Protein AF-A0AA37A997-F1 (afdb_monomer)

pLDDT: mean 96.62, std 4.99, range [61.94, 98.69]

Nearest PDB structures (foldseek):
  6y73-assembly8_H  TM=1.001E+00  e=9.196E-04  Homo sapiens
  6y4y-assembly3_C  TM=1.005E+00  e=9.196E-04  Escherichia coli K-12
  6y4y-assembly1_A  TM=1.005E+00  e=1.294E-03  Escherichia coli K-12
  6y4z-assembly2_B  TM=1.005E+00  e=1.209E-03  Escherichia coli K-12
  5fsu-assembly2_B  TM=9.855E-01  e=9.397E-03  Trypanosoma brucei

Foldseek 3Di:
DDPDDDDDDQQLPDPDPDDDDPDDQQLQADDDNRVVNPVSVDCVSNVQSNVVRGHDPPDDDDDDD

Radius of gyration: 12.56 Å; Cα contacts (8 Å, |Δi|>4): 54; chains: 1; bounding box: 31×29×29 Å

Secondary structure (DSSP, 8-state):
--S-----S-GGG--SS-------TT-S--SHHHHHHHHHH-HHHHHHHHHHT---TT-------

Mean predicted aligned error: 2.57 Å

Solvent-accessible surface area (backbone atoms only — not comparable to full-atom values): 4447 Å² total; per-residue (Å²): 130,82,92,72,84,90,82,89,80,66,72,85,72,56,88,61,98,71,80,86,72,80,63,60,52,61,46,74,62,61,66,70,68,23,28,49,43,45,66,72,51,33,72,62,45,49,57,55,31,66,76,61,76,36,46,60,91,96,60,87,85,88,76,79,112

Sequence (65 aa):
MDRFSILVGDITRSDAEAIVNAANPTLLGGAGVDGAIHAAAGPELLAECRTLGGCERGRAKLTAG

Structure (mmCIF, N/CA/C/O backbone):
data_AF-A0AA37A997-F1
#
_entry.id   AF-A0AA37A997-F1
#
loop_
_atom_site.group_PDB
_atom_site.id
_atom_site.type_symbol
_atom_site.label_atom_id
_atom_site.label_alt_id
_atom_site.label_comp_id
_atom_site.label_asym_id
_atom_site.label_entity_id
_atom_site.label_seq_id
_atom_site.pdbx_PDB_ins_code
_atom_site.Cartn_x
_atom_site.Cartn_y
_atom_site.Cartn_z
_atom_site.occupancy
_atom_site.B_iso_or_equiv
_atom_site.auth_seq_id
_atom_site.auth_comp_id
_atom_site.auth_asym_id
_atom_site.auth_atom_id
_atom_site.pdbx_PDB_model_num
ATOM 1 N N . MET A 1 1 ? -20.930 -20.439 -8.325 1.00 61.94 1 MET A N 1
ATOM 2 C CA . MET A 1 1 ? -20.178 -19.259 -7.863 1.00 61.94 1 MET A CA 1
ATOM 3 C C . MET A 1 1 ? -18.806 -19.364 -8.484 1.00 61.94 1 MET A C 1
ATOM 5 O O . MET A 1 1 ? -18.104 -20.331 -8.191 1.00 61.94 1 MET A O 1
ATOM 9 N N . ASP A 1 2 ? -18.478 -18.469 -9.407 1.00 82.38 2 ASP A N 1
ATOM 10 C CA . ASP A 1 2 ? -17.162 -18.485 -10.037 1.00 82.38 2 ASP A CA 1
ATOM 11 C C . ASP A 1 2 ? -16.126 -18.037 -9.006 1.00 82.38 2 ASP A C 1
ATOM 13 O O . ASP A 1 2 ? -16.302 -17.029 -8.330 1.00 82.38 2 ASP A O 1
ATOM 17 N N . ARG A 1 3 ? -15.071 -18.838 -8.824 1.00 92.12 3 ARG A N 1
ATOM 18 C CA . ARG A 1 3 ? -14.028 -1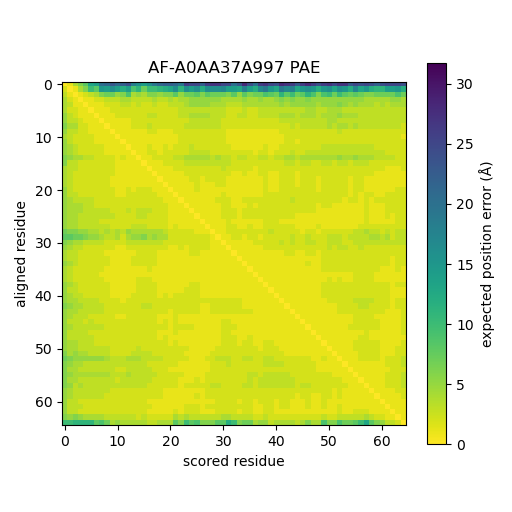8.583 -7.812 1.00 92.12 3 ARG A CA 1
ATOM 19 C C . ARG A 1 3 ? -12.981 -17.563 -8.268 1.00 92.12 3 ARG A C 1
ATOM 21 O O . ARG A 1 3 ? -12.066 -17.265 -7.511 1.00 92.12 3 ARG A O 1
ATOM 28 N N . PHE A 1 4 ? -13.060 -17.108 -9.516 1.00 94.44 4 PHE A N 1
ATOM 29 C CA . PHE A 1 4 ? -12.084 -16.216 -10.125 1.00 94.44 4 PHE A CA 1
ATOM 30 C C . PHE A 1 4 ? -12.715 -15.439 -11.281 1.00 94.44 4 PHE A C 1
ATOM 32 O O . PHE A 1 4 ? -13.505 -15.988 -12.047 1.00 94.44 4 PHE A O 1
ATOM 39 N N . SER A 1 5 ? -12.301 -14.185 -11.428 1.00 93.94 5 SER A N 1
ATOM 40 C CA . SER A 1 5 ? -12.658 -13.298 -12.532 1.00 93.94 5 SER A CA 1
ATOM 41 C C . SER A 1 5 ? -11.451 -12.448 -12.919 1.00 93.94 5 SER A C 1
ATOM 43 O O . SER A 1 5 ? -10.626 -12.114 -12.069 1.00 93.94 5 SER A O 1
ATOM 45 N N . ILE A 1 6 ? -11.369 -12.053 -14.189 1.00 95.50 6 ILE A N 1
ATOM 46 C CA . ILE A 1 6 ? -10.381 -11.082 -14.671 1.00 95.50 6 ILE A CA 1
ATOM 47 C C . ILE A 1 6 ? -11.114 -9.771 -14.922 1.00 95.50 6 ILE A C 1
ATOM 49 O O . ILE A 1 6 ? -12.062 -9.732 -15.704 1.00 95.50 6 ILE A O 1
ATOM 53 N N . LEU A 1 7 ? -10.670 -8.710 -14.257 1.00 95.19 7 LEU A N 1
ATOM 54 C CA . LEU A 1 7 ? -11.263 -7.381 -14.339 1.00 95.19 7 LEU A CA 1
ATOM 55 C C . LEU A 1 7 ? -10.194 -6.384 -14.789 1.00 95.19 7 LEU A C 1
ATOM 57 O O . LEU A 1 7 ? -9.047 -6.453 -14.349 1.00 95.19 7 LEU A O 1
ATOM 61 N N . VAL A 1 8 ? -10.577 -5.454 -15.661 1.00 98.00 8 VAL A N 1
ATOM 62 C CA . VAL A 1 8 ? -9.737 -4.322 -16.067 1.00 98.00 8 VAL A CA 1
ATOM 63 C C . VAL A 1 8 ? -10.324 -3.067 -15.441 1.00 98.00 8 VAL A C 1
ATOM 65 O O . VAL A 1 8 ? -11.479 -2.733 -15.698 1.00 98.00 8 VAL A O 1
ATOM 68 N N . GLY A 1 9 ? -9.541 -2.373 -14.620 1.00 96.75 9 GLY A N 1
ATOM 69 C CA . GLY A 1 9 ? -10.006 -1.181 -13.923 1.00 96.75 9 GLY A CA 1
ATOM 70 C C . GLY A 1 9 ? -9.029 -0.685 -12.866 1.00 96.75 9 GLY A C 1
ATOM 71 O O . GLY A 1 9 ? -7.871 -1.098 -12.822 1.00 96.75 9 GLY A O 1
ATOM 72 N N . ASP A 1 10 ? -9.527 0.216 -12.024 1.00 98.06 10 ASP A N 1
ATOM 73 C CA . ASP A 1 10 ? -8.810 0.770 -10.880 1.00 98.06 10 ASP A CA 1
ATOM 74 C C . ASP A 1 10 ? -9.077 -0.084 -9.633 1.00 98.06 10 ASP A C 1
ATOM 76 O O . ASP A 1 10 ? -10.214 -0.167 -9.163 1.00 98.06 10 ASP A O 1
ATOM 80 N N . ILE A 1 11 ? -8.031 -0.719 -9.100 1.00 98.00 11 ILE A N 1
ATOM 81 C CA . ILE A 1 11 ? -8.139 -1.618 -7.944 1.00 98.00 11 ILE A CA 1
ATOM 82 C C . ILE A 1 11 ? -8.604 -0.895 -6.672 1.00 98.00 11 ILE A C 1
ATOM 84 O O . ILE A 1 11 ? -9.209 -1.525 -5.811 1.00 98.00 11 ILE A O 1
ATOM 88 N N . THR A 1 12 ? -8.398 0.423 -6.570 1.00 98.06 12 THR A N 1
ATOM 89 C CA . THR A 1 12 ? -8.853 1.225 -5.418 1.00 98.06 12 THR A CA 1
ATOM 90 C C . THR A 1 12 ? -10.378 1.325 -5.328 1.00 98.06 12 THR A C 1
ATOM 92 O O . THR A 1 12 ? -10.915 1.733 -4.304 1.00 98.06 12 THR A O 1
ATOM 95 N N . ARG A 1 13 ? -11.088 0.932 -6.394 1.00 97.62 13 ARG A N 1
ATOM 96 C CA . ARG A 1 13 ? -12.553 0.921 -6.483 1.00 97.62 13 ARG A CA 1
ATOM 97 C C . ARG A 1 13 ? -13.158 -0.483 -6.408 1.00 97.62 13 ARG A C 1
ATOM 99 O O . ARG A 1 13 ? -14.349 -0.633 -6.671 1.00 97.62 13 ARG A O 1
ATOM 106 N N . SER A 1 14 ? -12.341 -1.498 -6.124 1.00 96.31 14 SER A N 1
ATOM 107 C CA . SER A 1 14 ? -12.788 -2.881 -5.940 1.00 96.31 14 SER A CA 1
ATOM 108 C C . SER A 1 14 ? -13.736 -2.991 -4.742 1.00 96.31 14 SER A C 1
ATOM 110 O O . SER A 1 14 ? -13.515 -2.348 -3.722 1.00 96.31 14 SER A O 1
ATOM 112 N N . ASP A 1 15 ? -14.762 -3.832 -4.852 1.00 93.31 15 ASP A N 1
ATOM 113 C CA . ASP A 1 15 ? -15.732 -4.145 -3.792 1.00 93.31 15 ASP A CA 1
ATOM 114 C C . ASP A 1 15 ? -15.348 -5.379 -2.953 1.00 93.31 15 ASP A C 1
ATOM 116 O O . ASP A 1 15 ? -16.083 -5.774 -2.051 1.00 93.31 15 ASP A O 1
ATOM 120 N N . ALA A 1 16 ? -14.192 -5.981 -3.240 1.00 95.06 16 ALA A N 1
ATOM 121 C CA . AL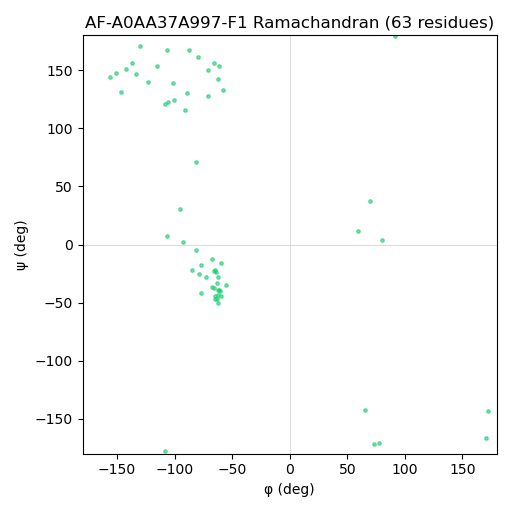A A 1 16 ? -13.626 -7.086 -2.470 1.00 95.06 16 ALA A CA 1
ATOM 122 C C . ALA A 1 16 ? -13.315 -6.695 -1.014 1.00 95.06 16 ALA A C 1
ATOM 124 O O . ALA A 1 16 ? -12.971 -5.549 -0.725 1.00 95.06 16 ALA A O 1
ATOM 125 N N . GLU A 1 17 ? -13.321 -7.675 -0.104 1.00 97.25 17 GLU A N 1
ATOM 126 C CA . GLU A 1 17 ? -13.033 -7.437 1.319 1.00 97.25 17 GLU A CA 1
ATOM 127 C C . GLU A 1 17 ? -11.589 -6.976 1.582 1.00 97.25 17 GLU A C 1
ATOM 129 O O . GLU A 1 17 ? -11.307 -6.377 2.618 1.00 97.25 17 GLU A O 1
ATOM 134 N N . ALA A 1 18 ? -10.667 -7.271 0.662 1.00 97.81 18 ALA A N 1
ATOM 135 C CA . ALA A 1 18 ? -9.293 -6.792 0.693 1.00 97.81 18 ALA A CA 1
ATOM 136 C C . ALA A 1 18 ? -8.724 -6.675 -0.726 1.00 97.81 18 ALA A C 1
ATOM 138 O O . ALA A 1 18 ? -9.024 -7.486 -1.606 1.00 97.81 18 ALA A O 1
ATOM 139 N N . ILE A 1 19 ? -7.833 -5.704 -0.920 1.00 98.19 19 ILE A N 1
ATOM 140 C CA . ILE A 1 19 ? -7.025 -5.560 -2.134 1.00 98.19 19 ILE A CA 1
ATOM 141 C C . ILE A 1 19 ? -5.546 -5.761 -1.810 1.00 98.19 19 ILE A C 1
ATOM 143 O O . ILE A 1 19 ? -5.098 -5.528 -0.689 1.00 98.19 19 ILE A O 1
ATOM 147 N N . VAL A 1 20 ? -4.769 -6.197 -2.801 1.00 98.38 20 VAL A N 1
ATOM 148 C CA . VAL A 1 20 ? -3.324 -6.401 -2.644 1.00 98.38 20 VAL A CA 1
ATOM 149 C C . VAL A 1 20 ? -2.574 -5.221 -3.248 1.00 98.38 20 VAL A C 1
ATOM 151 O O . VAL A 1 20 ? -2.724 -4.922 -4.431 1.00 98.38 20 VAL A O 1
ATOM 154 N N . ASN A 1 21 ? -1.722 -4.588 -2.444 1.00 98.31 21 ASN A N 1
ATOM 155 C CA . ASN A 1 21 ? -0.802 -3.552 -2.897 1.00 98.31 21 ASN A CA 1
ATOM 156 C C . ASN A 1 21 ? 0.537 -4.163 -3.355 1.00 98.31 21 ASN A C 1
ATOM 158 O O . ASN A 1 21 ? 1.167 -4.925 -2.619 1.00 98.31 21 ASN A O 1
ATOM 162 N N . ALA A 1 22 ? 1.010 -3.783 -4.545 1.00 97.94 22 ALA A N 1
ATOM 163 C CA . ALA A 1 22 ? 2.370 -4.068 -5.001 1.00 97.94 22 ALA A CA 1
ATOM 164 C C . ALA A 1 22 ? 3.358 -3.038 -4.420 1.00 97.94 22 ALA A C 1
ATOM 166 O O . ALA A 1 22 ? 3.872 -2.171 -5.127 1.00 97.94 22 ALA A O 1
ATOM 167 N N . ALA A 1 23 ? 3.602 -3.142 -3.115 1.00 97.56 23 ALA A N 1
ATOM 168 C CA . ALA A 1 23 ? 4.444 -2.213 -2.374 1.00 97.56 23 ALA A CA 1
ATOM 169 C C . ALA A 1 23 ? 5.949 -2.491 -2.542 1.00 97.56 23 ALA A C 1
ATOM 171 O O . ALA A 1 23 ? 6.394 -3.591 -2.885 1.00 97.56 23 ALA A O 1
ATOM 172 N N . ASN A 1 24 ? 6.755 -1.481 -2.219 1.00 97.69 24 ASN A N 1
ATOM 173 C CA . ASN A 1 24 ? 8.194 -1.640 -2.012 1.00 97.69 24 ASN A CA 1
ATOM 174 C C . ASN A 1 24 ? 8.508 -2.034 -0.546 1.00 97.69 24 ASN A C 1
ATOM 176 O O . ASN A 1 24 ? 7.641 -1.905 0.322 1.00 97.69 24 ASN A O 1
ATOM 180 N N . PRO A 1 25 ? 9.747 -2.466 -0.221 1.00 98.38 25 PRO A N 1
ATOM 181 C CA . PRO A 1 25 ? 10.077 -2.972 1.115 1.00 98.38 25 PRO A CA 1
ATOM 182 C C . PRO A 1 25 ? 9.873 -1.997 2.280 1.00 98.38 25 PRO A C 1
ATOM 184 O O . PRO A 1 25 ? 9.858 -2.432 3.427 1.00 98.38 25 PRO A O 1
ATOM 187 N N . THR A 1 26 ? 9.734 -0.693 2.031 1.00 98.12 26 THR A N 1
ATOM 188 C CA . THR A 1 26 ? 9.498 0.281 3.107 1.00 98.12 26 THR A CA 1
ATOM 189 C C . THR A 1 26 ? 8.045 0.296 3.584 1.00 98.12 26 THR A C 1
ATOM 191 O O . THR A 1 26 ? 7.808 0.647 4.735 1.00 98.12 26 THR A O 1
ATOM 194 N N . LEU A 1 27 ? 7.087 -0.108 2.736 1.00 98.00 27 LEU A N 1
ATOM 195 C CA . LEU A 1 27 ? 5.638 0.088 2.919 1.00 98.00 27 LEU A CA 1
ATOM 196 C C . LEU A 1 27 ? 5.187 1.556 3.051 1.00 98.00 27 LEU A C 1
ATOM 198 O O . LEU A 1 27 ? 4.050 1.815 3.430 1.00 98.00 27 LEU A O 1
ATOM 202 N N . LEU A 1 28 ? 6.049 2.533 2.761 1.00 97.81 28 LEU A N 1
ATOM 203 C CA . LEU A 1 28 ? 5.753 3.956 2.982 1.00 97.81 28 LEU A CA 1
ATOM 204 C C . LEU A 1 28 ? 5.219 4.658 1.726 1.00 97.81 28 LEU A C 1
ATOM 206 O O . LEU A 1 28 ? 5.455 5.851 1.530 1.00 97.81 28 LEU A O 1
ATOM 210 N N . GLY A 1 29 ? 4.518 3.909 0.879 1.00 94.88 29 GLY A N 1
ATOM 211 C CA . GLY A 1 29 ? 4.035 4.364 -0.414 1.00 94.88 29 GLY A CA 1
ATOM 212 C C . GLY A 1 29 ? 5.129 4.497 -1.474 1.00 94.88 29 GLY A C 1
ATOM 213 O O . GLY A 1 29 ? 6.288 4.100 -1.302 1.00 94.88 29 GLY A O 1
ATOM 214 N N . GLY A 1 30 ? 4.735 5.082 -2.602 1.00 96.38 30 GLY A N 1
ATOM 215 C CA . GLY A 1 30 ? 5.560 5.208 -3.793 1.00 96.38 30 GLY A CA 1
ATOM 216 C C . GLY A 1 30 ? 4.755 5.751 -4.970 1.00 96.38 30 GLY A C 1
ATOM 217 O O . GLY A 1 30 ? 3.881 6.598 -4.804 1.00 96.38 30 GLY A O 1
ATOM 218 N N . ALA A 1 31 ? 5.053 5.257 -6.169 1.00 97.19 31 ALA A N 1
ATOM 219 C CA . ALA A 1 31 ? 4.314 5.567 -7.393 1.00 97.19 31 ALA A CA 1
ATOM 220 C C . ALA A 1 31 ? 3.484 4.355 -7.860 1.00 97.19 31 ALA A C 1
ATOM 222 O O . ALA A 1 31 ? 3.480 3.303 -7.223 1.00 97.19 31 ALA A O 1
ATOM 223 N N . GLY A 1 32 ? 2.791 4.485 -8.994 1.00 98.25 32 GLY A N 1
ATOM 224 C CA . GLY A 1 32 ? 1.992 3.397 -9.561 1.00 98.25 32 GLY A CA 1
ATOM 225 C C . GLY A 1 32 ? 0.811 3.018 -8.666 1.00 9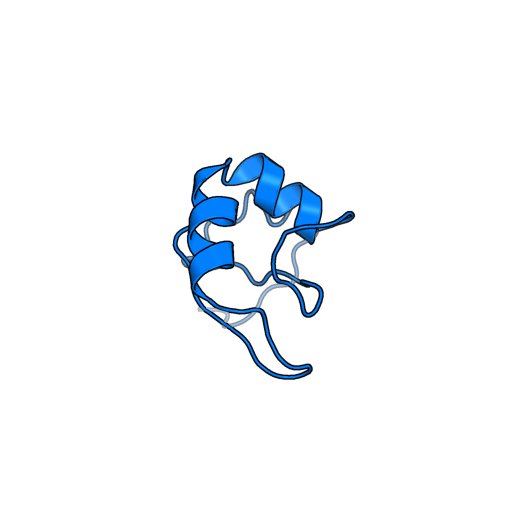8.25 32 GLY A C 1
ATOM 226 O O . GLY A 1 32 ? 0.188 3.889 -8.062 1.00 98.25 32 GLY A O 1
ATOM 227 N N . VAL A 1 33 ? 0.508 1.720 -8.583 1.00 98.38 33 VAL A N 1
ATOM 228 C CA . VAL A 1 33 ? -0.631 1.224 -7.792 1.00 98.38 33 VAL A CA 1
ATOM 229 C C . VAL A 1 33 ? -0.473 1.509 -6.295 1.00 98.38 33 VAL A C 1
ATOM 231 O O . VAL A 1 33 ? -1.457 1.820 -5.638 1.00 98.38 33 VAL A O 1
ATOM 234 N N . ASP A 1 34 ? 0.759 1.494 -5.782 1.00 98.44 34 ASP A N 1
ATOM 235 C CA . ASP A 1 34 ? 1.076 1.802 -4.382 1.00 98.44 34 ASP A CA 1
ATOM 236 C C . ASP A 1 34 ? 0.689 3.248 -4.042 1.00 98.44 34 ASP A C 1
ATOM 238 O O . ASP A 1 34 ? -0.085 3.510 -3.123 1.00 98.44 34 ASP A O 1
ATOM 242 N N . GLY A 1 35 ? 1.125 4.194 -4.879 1.00 98.44 35 GLY A N 1
ATOM 243 C CA . GLY A 1 35 ? 0.727 5.595 -4.753 1.00 98.44 35 GLY A CA 1
ATOM 244 C C . GLY A 1 35 ? -0.785 5.806 -4.890 1.00 98.44 35 GLY A C 1
ATOM 245 O O . GLY A 1 35 ? -1.355 6.592 -4.138 1.00 98.44 35 GLY A O 1
ATOM 246 N N . ALA A 1 36 ? -1.444 5.091 -5.809 1.00 98.69 36 ALA A N 1
ATOM 247 C CA . ALA A 1 36 ? -2.893 5.181 -5.997 1.00 98.69 36 ALA A CA 1
ATOM 248 C C . ALA A 1 36 ? -3.668 4.681 -4.766 1.00 98.69 36 ALA A C 1
ATOM 250 O O . ALA A 1 36 ? -4.593 5.353 -4.316 1.00 98.69 36 ALA A O 1
ATOM 251 N N . ILE A 1 37 ? -3.256 3.552 -4.182 1.00 98.62 37 ILE A N 1
ATOM 252 C CA . ILE A 1 37 ? -3.857 2.998 -2.962 1.00 98.62 37 ILE A CA 1
ATOM 253 C C . ILE A 1 37 ? -3.659 3.956 -1.785 1.00 98.62 37 ILE A C 1
ATOM 255 O O . ILE A 1 37 ? -4.628 4.277 -1.108 1.00 98.62 37 ILE A O 1
ATOM 259 N N . HIS A 1 38 ? -2.451 4.490 -1.581 1.00 98.38 38 HIS A N 1
ATOM 260 C CA . HIS A 1 38 ? -2.207 5.487 -0.532 1.00 98.38 38 HIS A CA 1
ATOM 261 C C . HIS A 1 38 ? -3.026 6.771 -0.719 1.00 98.38 38 HIS A C 1
ATOM 263 O O . HIS A 1 38 ? -3.514 7.334 0.259 1.00 98.38 38 HIS A O 1
ATOM 269 N N . ALA A 1 39 ? -3.191 7.238 -1.958 1.00 98.31 39 ALA A N 1
ATOM 270 C CA . ALA A 1 39 ? -4.005 8.414 -2.247 1.00 98.31 39 ALA A CA 1
ATOM 271 C C . ALA A 1 39 ? -5.502 8.172 -1.984 1.00 98.31 39 ALA A C 1
ATOM 273 O O . ALA A 1 39 ? -6.180 9.082 -1.513 1.00 98.31 39 ALA A O 1
ATOM 274 N N . ALA A 1 40 ? -6.006 6.968 -2.274 1.00 98.19 40 ALA A N 1
ATOM 275 C CA . ALA A 1 40 ? -7.406 6.599 -2.067 1.00 98.19 40 ALA A CA 1
ATOM 276 C C . ALA A 1 40 ? -7.740 6.300 -0.594 1.00 98.19 40 ALA A C 1
ATOM 278 O O . ALA A 1 40 ? -8.778 6.748 -0.115 1.00 98.19 40 ALA A O 1
ATOM 279 N N . ALA A 1 41 ? -6.859 5.585 0.114 1.00 97.88 41 ALA A N 1
ATOM 280 C CA . ALA A 1 41 ? -7.025 5.207 1.522 1.00 97.88 41 ALA A CA 1
ATOM 281 C C . ALA A 1 41 ? -6.837 6.387 2.491 1.00 97.88 41 ALA A C 1
ATOM 283 O O . ALA A 1 41 ? -7.417 6.419 3.572 1.00 97.88 41 ALA A O 1
ATOM 284 N N . GLY A 1 42 ? -6.028 7.379 2.103 1.00 98.06 42 GLY A N 1
ATOM 285 C CA . GLY A 1 42 ? -5.742 8.548 2.929 1.00 98.06 42 GLY A CA 1
ATOM 286 C C . GLY A 1 42 ? -4.510 8.396 3.836 1.00 98.06 42 GLY A C 1
ATOM 287 O O . GLY A 1 42 ? -3.790 7.390 3.801 1.00 98.06 42 GLY A O 1
ATOM 288 N N . PRO A 1 43 ? -4.187 9.444 4.619 1.00 97.75 43 PRO A N 1
ATOM 289 C CA . PRO A 1 43 ? -2.962 9.503 5.420 1.00 97.75 43 PRO A CA 1
ATOM 290 C C . PRO A 1 43 ? -2.891 8.454 6.543 1.00 97.75 43 PRO A C 1
ATOM 292 O O . PRO A 1 43 ? -1.789 8.128 6.994 1.00 97.75 43 PRO A O 1
ATOM 295 N N . GLU A 1 44 ? -4.026 7.914 6.983 1.00 98.31 44 GLU A N 1
ATOM 296 C CA . GLU A 1 44 ? -4.136 6.896 8.030 1.00 98.31 44 GLU A CA 1
ATOM 297 C C . GLU A 1 44 ? -3.425 5.598 7.633 1.00 98.31 44 GLU A C 1
ATOM 299 O O . GLU A 1 44 ? -2.698 5.031 8.451 1.00 98.31 44 GLU A O 1
ATOM 304 N N . LEU A 1 45 ? -3.515 5.195 6.360 1.00 98.44 45 LEU A N 1
ATOM 305 C CA . LEU A 1 45 ? -2.797 4.024 5.851 1.00 98.44 45 LEU A CA 1
ATOM 306 C C . LEU A 1 45 ? -1.281 4.188 6.009 1.00 98.44 45 LEU A C 1
ATOM 308 O O . LEU A 1 45 ? -0.580 3.286 6.465 1.00 98.44 45 LEU A O 1
ATOM 312 N N . LEU A 1 46 ? -0.748 5.369 5.677 1.00 98.25 46 LEU A N 1
ATOM 313 C CA . LEU A 1 46 ? 0.679 5.643 5.849 1.00 98.25 46 LEU A CA 1
ATOM 314 C C . LEU A 1 46 ? 1.077 5.650 7.332 1.00 98.25 46 LEU A C 1
ATOM 316 O O . LEU A 1 46 ? 2.176 5.207 7.677 1.00 98.25 46 LEU A O 1
ATOM 320 N N . ALA A 1 47 ? 0.208 6.162 8.207 1.00 98.38 47 ALA A N 1
ATOM 321 C CA . ALA A 1 47 ? 0.437 6.138 9.646 1.00 98.38 47 ALA A CA 1
ATOM 322 C C . ALA A 1 47 ? 0.514 4.699 10.176 1.00 98.38 47 ALA A C 1
ATOM 324 O O . ALA A 1 47 ? 1.442 4.386 10.923 1.00 98.38 47 ALA A O 1
A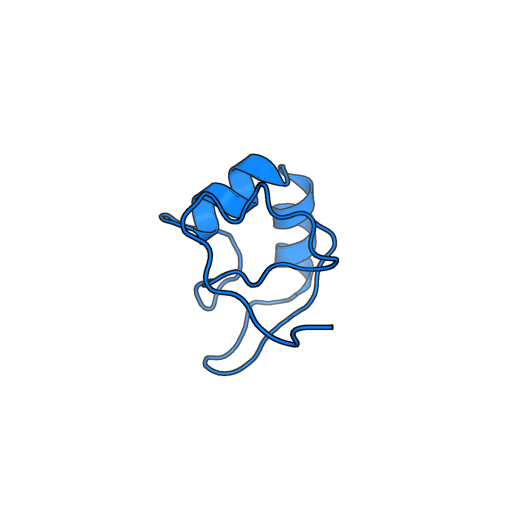TOM 325 N N . GLU A 1 48 ? -0.380 3.813 9.733 1.00 98.56 48 GLU A N 1
ATOM 326 C CA . GLU A 1 48 ? -0.35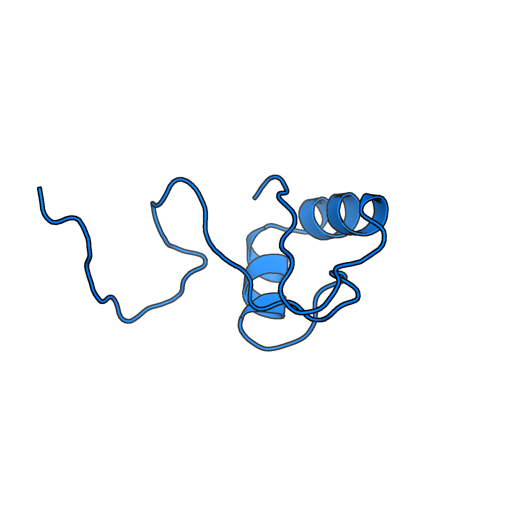4 2.396 10.094 1.00 98.56 48 GLU A CA 1
ATOM 327 C C . GLU A 1 48 ? 0.895 1.693 9.541 1.00 98.56 48 GLU A C 1
ATOM 329 O O . GLU A 1 48 ? 1.624 1.052 10.302 1.00 98.56 48 GLU A O 1
ATOM 334 N N . CYS A 1 49 ? 1.233 1.892 8.261 1.00 98.31 49 CYS A N 1
ATOM 335 C CA . CYS A 1 49 ? 2.421 1.299 7.636 1.00 98.31 49 CYS A CA 1
ATOM 336 C C . CYS A 1 49 ? 3.728 1.628 8.374 1.00 98.31 49 CYS A C 1
ATOM 338 O O . CYS A 1 49 ? 4.624 0.782 8.468 1.00 98.31 49 CYS A O 1
ATOM 340 N N . ARG A 1 50 ? 3.845 2.831 8.954 1.00 98.38 50 ARG A N 1
ATOM 341 C CA . ARG A 1 50 ? 5.014 3.225 9.762 1.00 98.38 50 ARG A CA 1
ATOM 342 C C . ARG A 1 50 ? 5.201 2.359 11.006 1.00 98.38 50 ARG A C 1
ATOM 344 O O . ARG A 1 50 ? 6.335 2.189 11.447 1.00 98.38 50 ARG A O 1
ATOM 351 N N . THR A 1 51 ? 4.128 1.788 11.550 1.00 98.38 51 THR A N 1
ATOM 352 C CA . THR A 1 51 ? 4.189 0.903 12.726 1.00 98.38 51 THR A CA 1
ATOM 353 C C . THR A 1 51 ? 4.693 -0.500 12.384 1.00 98.38 51 THR A C 1
ATOM 355 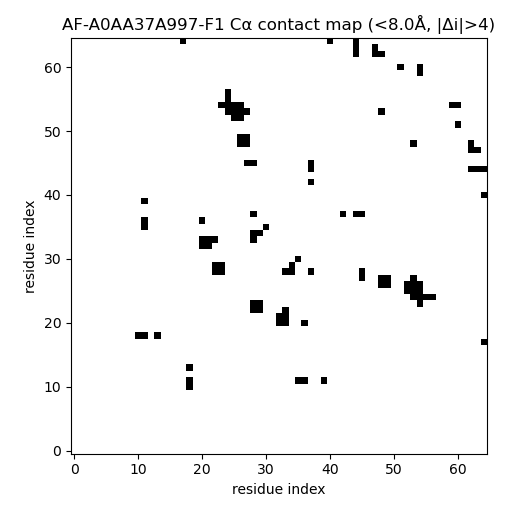O O . THR A 1 51 ? 5.139 -1.234 13.263 1.00 98.38 51 THR A O 1
ATOM 358 N N . LEU A 1 52 ? 4.669 -0.871 11.100 1.00 98.06 52 LEU A N 1
ATOM 359 C CA . LEU A 1 52 ? 4.958 -2.228 10.653 1.00 98.06 52 LEU A CA 1
ATOM 360 C C . LEU A 1 52 ? 6.453 -2.510 10.471 1.00 98.06 52 LEU A C 1
ATOM 362 O O . LEU A 1 52 ? 6.835 -3.677 10.470 1.00 98.06 52 LEU A O 1
ATOM 366 N N . GLY A 1 53 ? 7.302 -1.496 10.286 1.00 97.75 53 GLY A N 1
ATOM 367 C CA . GLY A 1 53 ? 8.742 -1.692 10.062 1.00 97.75 53 GLY A CA 1
ATOM 368 C C . GLY A 1 53 ? 9.090 -2.324 8.705 1.00 97.75 53 GLY A C 1
ATOM 369 O O . GLY A 1 53 ? 9.994 -3.152 8.625 1.00 97.75 53 GLY A O 1
ATOM 370 N N . GLY A 1 54 ? 8.359 -1.972 7.641 1.00 98.12 54 GLY A N 1
ATOM 371 C CA . GLY A 1 54 ? 8.613 -2.447 6.274 1.00 98.12 54 GLY A CA 1
ATOM 372 C C . GLY A 1 54 ? 8.141 -3.878 5.996 1.00 98.12 54 GLY A C 1
ATOM 373 O O . GLY A 1 54 ? 7.439 -4.482 6.804 1.00 98.12 54 GLY A O 1
ATOM 374 N N . CYS A 1 55 ? 8.495 -4.440 4.841 1.00 98.50 55 CYS A N 1
ATOM 375 C CA . CYS A 1 55 ? 8.148 -5.804 4.441 1.00 98.50 55 CYS A CA 1
ATOM 376 C C . CYS A 1 55 ? 9.257 -6.442 3.598 1.00 98.50 55 CYS A C 1
ATOM 378 O O . CYS A 1 55 ? 9.746 -5.853 2.635 1.00 98.50 5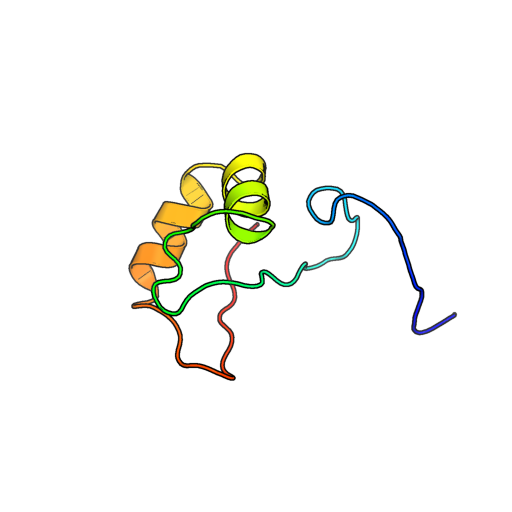5 CYS A O 1
ATOM 380 N N . GLU A 1 56 ? 9.650 -7.666 3.944 1.00 98.31 56 GLU A N 1
ATOM 381 C CA . GLU A 1 56 ? 10.613 -8.431 3.154 1.00 98.31 56 GLU A CA 1
ATOM 382 C 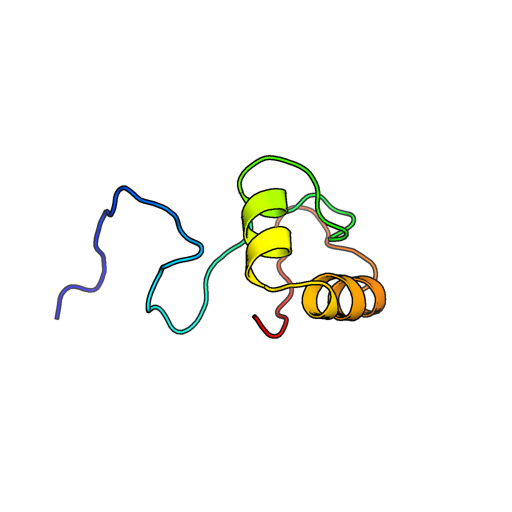C . GLU A 1 56 ? 10.000 -8.896 1.826 1.00 98.31 56 GLU A C 1
ATOM 384 O O . GLU A 1 56 ? 8.802 -9.167 1.724 1.00 98.31 56 GLU A O 1
ATOM 389 N N . ARG A 1 57 ? 10.836 -9.040 0.792 1.00 97.56 57 ARG A N 1
ATOM 390 C CA . ARG A 1 57 ? 10.391 -9.551 -0.513 1.00 97.56 57 ARG A CA 1
ATOM 391 C C . ARG A 1 57 ? 9.764 -10.940 -0.356 1.00 97.56 57 ARG A C 1
ATOM 393 O O . ARG A 1 57 ? 10.339 -11.811 0.287 1.00 97.56 57 ARG A O 1
ATOM 400 N N . GLY A 1 58 ? 8.601 -11.144 -0.975 1.00 97.44 58 GLY A N 1
ATOM 401 C CA . GLY A 1 58 ? 7.844 -12.397 -0.878 1.00 97.44 58 GLY A CA 1
ATOM 402 C C . GLY A 1 58 ? 7.020 -12.544 0.406 1.00 97.44 58 GLY A C 1
ATOM 403 O O . GLY A 1 58 ? 6.396 -13.584 0.607 1.00 97.44 58 GLY A O 1
ATOM 404 N N . ARG A 1 59 ? 6.993 -11.525 1.275 1.00 98.38 59 ARG A N 1
ATOM 405 C CA . ARG A 1 59 ? 6.105 -11.447 2.442 1.00 98.38 59 ARG A CA 1
ATOM 406 C C . ARG A 1 59 ? 4.997 -10.419 2.201 1.00 98.38 59 ARG A C 1
ATOM 408 O O . ARG A 1 59 ? 5.050 -9.646 1.249 1.00 98.38 59 ARG A O 1
ATOM 415 N N . ALA A 1 60 ? 3.988 -10.438 3.068 1.00 98.19 60 ALA A N 1
ATOM 416 C CA . ALA A 1 60 ? 2.872 -9.500 3.062 1.00 98.19 60 ALA A CA 1
ATOM 417 C C . ALA A 1 60 ? 2.557 -9.048 4.494 1.00 98.19 60 ALA A C 1
ATOM 419 O O . ALA A 1 60 ? 2.873 -9.759 5.456 1.00 98.19 60 ALA A O 1
ATOM 420 N N . LYS A 1 61 ? 1.936 -7.874 4.625 1.00 98.31 61 LYS A N 1
ATOM 421 C CA . LYS A 1 61 ? 1.394 -7.340 5.880 1.00 98.31 61 LYS A CA 1
ATOM 422 C C . LYS A 1 61 ? -0.016 -6.814 5.631 1.00 98.31 61 LYS A C 1
ATOM 424 O O . LYS A 1 61 ? -0.301 -6.362 4.526 1.00 98.31 61 LYS A O 1
ATOM 429 N N . LEU A 1 62 ? -0.873 -6.927 6.640 1.00 98.38 62 LEU A N 1
ATOM 430 C CA . LEU A 1 62 ? -2.259 -6.470 6.593 1.00 98.38 62 LEU A CA 1
ATOM 431 C C . LEU A 1 62 ? -2.371 -5.131 7.327 1.00 98.38 62 LEU A C 1
ATOM 433 O O . LEU A 1 62 ? -1.759 -4.978 8.383 1.00 98.38 62 LEU A O 1
ATOM 437 N N . THR A 1 63 ? -3.154 -4.216 6.765 1.00 98.38 63 THR A N 1
ATOM 438 C CA . THR A 1 63 ? -3.557 -2.939 7.367 1.00 98.38 63 THR A CA 1
ATOM 439 C C . THR A 1 63 ? -5.069 -2.776 7.262 1.00 98.38 63 THR A C 1
ATOM 441 O O . THR A 1 63 ? -5.725 -3.541 6.545 1.00 98.38 63 THR A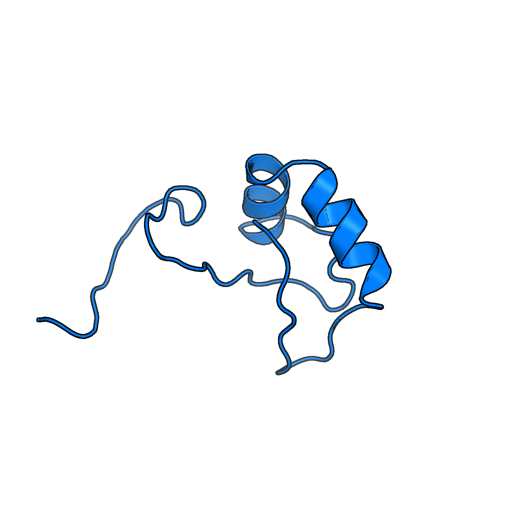 O 1
ATOM 444 N N . ALA A 1 64 ? -5.623 -1.762 7.925 1.00 95.62 64 ALA A N 1
ATOM 445 C CA . ALA A 1 64 ? -6.896 -1.203 7.489 1.00 95.62 64 ALA A CA 1
ATOM 446 C C . ALA A 1 64 ? -6.742 -0.537 6.103 1.00 95.62 64 ALA A C 1
ATOM 448 O O . ALA A 1 64 ? -5.628 -0.196 5.686 1.00 95.62 64 ALA A O 1
ATOM 449 N N . GLY A 1 65 ? -7.856 -0.437 5.373 1.00 90.12 65 GLY A N 1
ATOM 450 C CA . GLY A 1 65 ? -7.949 0.203 4.056 1.00 90.12 65 GLY A CA 1
ATOM 451 C C . GLY A 1 65 ? -8.525 1.604 4.130 1.00 90.12 65 GLY A C 1
ATOM 452 O O . GLY A 1 65 ? -9.252 1.883 5.112 1.00 90.12 65 GLY A O 1
#